Protein AF-T1EHQ7-F1 (afdb_monomer_lite)

InterPro domains:
  IPR000276 G protein-coupled receptor, rhodopsin-like [PF00001] (3-68)
  IPR000276 G protein-coupled receptor, rhodopsin-like [PR00237] (13-37)
  IPR000276 G protein-coupled receptor, rhodopsin-like [PR00237] (50-76)
  IPR017452 GPCR, rhodopsin-like, 7TM [PS50262] (1-68)

Sequence (89 aa):
IRRKTARTRERRATLVLGVVMATFILCWLPFFFFYPLSKLTGLDIPGTLFTLFFWLGYVNSALNPVIYTLFNRDFRAAFGCLLKRCCWC

Secondary structure (DSSP, 8-state):
-HHHHHHHHHHHHHHHHHHHHHHHHHHHHHHHHHHHHHHHH-----HHHHHHHHHHHHHHHHHHHHHHHHH-HHHHHHHHHHHHHHTT-

Structure (mmCIF, N/CA/C/O backbone):
data_AF-T1EHQ7-F1
#
_entry.id   AF-T1EHQ7-F1
#
loop_
_atom_site.group_PDB
_atom_site.id
_atom_site.type_symbol
_atom_site.label_atom_id
_atom_site.label_alt_id
_atom_site.label_comp_id
_atom_site.label_asym_id
_atom_site.label_entity_id
_atom_site.label_seq_id
_atom_site.pdbx_PDB_ins_code
_atom_site.Cartn_x
_atom_site.Cartn_y
_atom_site.Cartn_z
_atom_site.occupancy
_atom_site.B_iso_or_equiv
_atom_site.auth_seq_id
_atom_site.auth_comp_id
_atom_site.auth_asym_id
_atom_site.auth_atom_id
_atom_site.pdbx_PDB_model_num
ATOM 1 N N . ILE A 1 1 ? -7.872 -6.704 36.332 1.00 57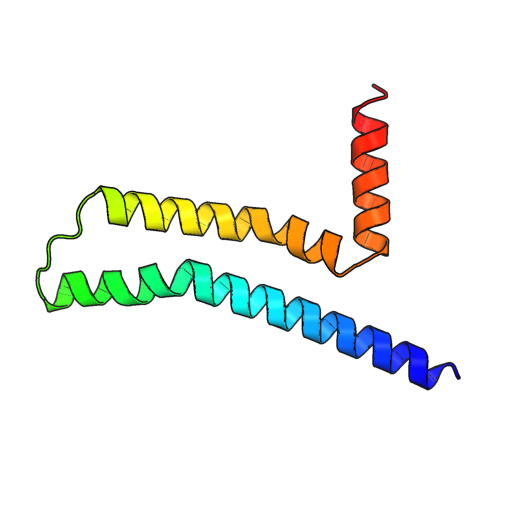.16 1 ILE A N 1
ATOM 2 C CA . ILE A 1 1 ? -8.602 -6.815 35.037 1.00 57.16 1 ILE A CA 1
ATOM 3 C C . ILE A 1 1 ? -8.278 -5.643 34.090 1.00 57.16 1 ILE A C 1
ATOM 5 O O . ILE A 1 1 ? -7.771 -5.915 33.010 1.00 57.16 1 ILE A O 1
ATOM 9 N N . ARG A 1 2 ? -8.407 -4.366 34.506 1.00 59.09 2 ARG A N 1
ATOM 10 C CA . ARG A 1 2 ? -8.083 -3.157 33.693 1.00 59.09 2 ARG A CA 1
ATOM 11 C C . ARG A 1 2 ? -6.696 -3.122 33.011 1.00 59.09 2 ARG A C 1
ATOM 13 O O . ARG A 1 2 ? -6.586 -2.644 31.889 1.00 59.09 2 ARG A O 1
ATOM 20 N N . ARG A 1 3 ? -5.636 -3.644 33.646 1.00 59.50 3 ARG A N 1
ATOM 21 C CA . ARG A 1 3 ? -4.274 -3.663 33.059 1.00 59.50 3 ARG A CA 1
ATOM 22 C C . ARG A 1 3 ? -4.111 -4.664 31.904 1.00 59.50 3 ARG A C 1
ATOM 24 O O . ARG A 1 3 ? -3.327 -4.416 30.995 1.00 59.50 3 ARG A O 1
ATOM 31 N N . LYS A 1 4 ? -4.856 -5.781 31.916 1.00 60.12 4 LYS A N 1
ATOM 32 C CA . LYS A 1 4 ? -4.802 -6.788 30.839 1.00 60.12 4 LYS A CA 1
ATOM 33 C C . LYS A 1 4 ? -5.421 -6.235 29.552 1.00 60.12 4 LYS A C 1
ATOM 35 O O . LYS A 1 4 ? -4.810 -6.364 28.502 1.00 60.12 4 LYS A O 1
ATOM 40 N N . THR A 1 5 ? -6.560 -5.546 29.648 1.00 63.25 5 THR A N 1
ATOM 41 C CA . THR A 1 5 ? -7.238 -4.911 28.504 1.00 63.25 5 THR A CA 1
ATOM 42 C C . THR A 1 5 ? -6.431 -3.773 27.877 1.00 63.25 5 THR A C 1
ATOM 44 O O . THR A 1 5 ? -6.388 -3.684 26.652 1.00 63.25 5 THR A O 1
ATOM 47 N N . ALA A 1 6 ? -5.742 -2.953 28.681 1.00 67.75 6 ALA A N 1
ATOM 48 C CA . ALA A 1 6 ? -4.831 -1.922 28.169 1.00 67.75 6 ALA A CA 1
ATOM 49 C C . ALA A 1 6 ? -3.678 -2.534 27.349 1.00 67.75 6 ALA A C 1
ATOM 51 O O . ALA A 1 6 ? -3.480 -2.164 26.194 1.00 67.75 6 ALA A O 1
ATOM 52 N N . ARG A 1 7 ? -3.015 -3.570 27.884 1.00 67.81 7 ARG A N 1
ATOM 53 C CA . ARG A 1 7 ? -1.925 -4.283 27.196 1.00 67.81 7 ARG A CA 1
ATOM 54 C C . ARG A 1 7 ? -2.383 -4.979 25.904 1.00 67.81 7 ARG A C 1
ATOM 56 O O . ARG A 1 7 ? -1.630 -5.047 24.935 1.00 67.81 7 ARG A O 1
ATOM 63 N N . THR A 1 8 ? -3.616 -5.494 25.851 1.00 69.94 8 THR A N 1
ATOM 64 C CA . THR A 1 8 ? -4.186 -6.071 24.618 1.00 69.94 8 THR A CA 1
ATOM 65 C C . THR A 1 8 ? -4.452 -5.004 23.554 1.00 69.94 8 THR A C 1
ATOM 67 O O . THR A 1 8 ? -4.229 -5.258 22.370 1.00 69.94 8 THR A O 1
ATOM 70 N N . ARG A 1 9 ? -4.909 -3.810 23.955 1.00 69.06 9 ARG A N 1
ATOM 71 C CA . ARG A 1 9 ? -5.132 -2.675 23.048 1.00 69.06 9 ARG A CA 1
ATOM 72 C C . ARG A 1 9 ? -3.814 -2.132 22.491 1.00 69.06 9 ARG A C 1
ATOM 74 O O . ARG A 1 9 ? -3.730 -1.911 21.288 1.00 69.06 9 ARG A O 1
ATOM 81 N N . GLU A 1 10 ? -2.788 -2.007 23.329 1.00 74.69 10 GLU A N 1
ATOM 82 C CA . GLU A 1 10 ? -1.429 -1.636 22.906 1.00 74.69 10 GLU A CA 1
ATOM 83 C C . GLU A 1 10 ? -0.858 -2.639 21.900 1.00 74.69 10 GLU A C 1
ATOM 85 O O . GLU A 1 10 ? -0.446 -2.243 20.814 1.00 74.69 10 GLU A O 1
ATOM 90 N N . ARG A 1 11 ? -0.937 -3.950 22.188 1.00 75.56 11 ARG A N 1
ATOM 91 C CA . ARG A 1 11 ? -0.511 -4.992 21.235 1.00 75.56 11 ARG A CA 1
ATOM 92 C C . ARG A 1 11 ? -1.219 -4.881 19.887 1.00 75.56 11 ARG A C 1
ATOM 94 O O . ARG A 1 11 ? -0.580 -5.068 18.859 1.00 75.56 11 ARG A O 1
ATOM 101 N N . ARG A 1 12 ? -2.522 -4.585 19.872 1.00 76.50 12 ARG A N 1
ATOM 102 C CA . ARG A 1 12 ? -3.267 -4.387 18.620 1.00 76.50 12 ARG A CA 1
ATOM 103 C C . ARG A 1 12 ? -2.769 -3.174 17.844 1.00 76.50 12 ARG A C 1
ATOM 105 O O . ARG A 1 12 ? -2.603 -3.292 16.640 1.00 76.50 12 ARG A O 1
ATOM 112 N N . ALA A 1 13 ? -2.490 -2.055 18.511 1.00 79.19 13 ALA A N 1
ATOM 113 C CA . ALA A 1 13 ? -1.925 -0.876 17.857 1.00 79.19 13 ALA A CA 1
ATOM 114 C C . ALA A 1 13 ? -0.555 -1.181 17.227 1.00 79.19 13 ALA A C 1
ATOM 116 O O . ALA A 1 13 ? -0.332 -0.848 16.067 1.00 79.19 13 ALA A O 1
ATOM 117 N N . THR A 1 14 ? 0.320 -1.894 17.944 1.00 83.38 14 THR A N 1
ATOM 118 C CA . THR A 1 14 ? 1.614 -2.344 17.407 1.00 83.38 14 THR A CA 1
ATOM 119 C C . THR A 1 14 ? 1.450 -3.293 16.223 1.00 83.38 14 THR A C 1
ATOM 121 O O . THR A 1 14 ? 2.195 -3.181 15.257 1.00 83.38 14 THR A O 1
ATOM 124 N N . LEU A 1 15 ? 0.466 -4.199 16.254 1.00 83.69 15 LEU A N 1
ATOM 125 C CA . LEU A 1 15 ? 0.164 -5.069 15.115 1.00 83.69 15 LEU A CA 1
ATOM 126 C C . LEU A 1 15 ? -0.315 -4.270 13.899 1.00 83.69 15 LEU A C 1
ATOM 128 O O . LEU A 1 15 ? 0.149 -4.541 12.800 1.00 83.69 15 LEU A O 1
ATOM 132 N N . VAL A 1 16 ? -1.185 -3.269 14.083 1.00 84.31 16 VAL A N 1
ATOM 133 C CA . VAL A 1 16 ? -1.621 -2.391 12.981 1.00 84.31 16 VAL A CA 1
ATOM 134 C C . VAL A 1 16 ? -0.424 -1.665 12.379 1.00 84.31 16 VAL A C 1
ATOM 136 O O . VAL A 1 16 ? -0.240 -1.715 11.168 1.00 84.31 16 VAL A O 1
ATOM 139 N N . LEU A 1 17 ? 0.423 -1.056 13.214 1.00 85.94 17 LEU A N 1
ATOM 140 C CA . LEU A 1 17 ? 1.668 -0.424 12.772 1.00 85.94 17 LEU A CA 1
ATOM 141 C C . LEU A 1 17 ? 2.560 -1.412 12.012 1.00 85.94 17 LEU A C 1
ATOM 143 O O . LEU A 1 17 ? 3.040 -1.088 10.933 1.00 85.94 17 LEU A O 1
ATOM 147 N N . GLY A 1 18 ? 2.726 -2.630 12.529 1.00 88.62 18 GLY A N 1
ATOM 148 C CA . GLY A 1 18 ? 3.489 -3.687 11.868 1.00 88.62 18 GLY A CA 1
ATOM 149 C C . GLY A 1 18 ? 2.931 -4.054 10.491 1.00 88.62 18 GLY A C 1
ATOM 150 O O . GLY A 1 18 ? 3.695 -4.169 9.539 1.00 88.62 18 GLY A O 1
ATOM 151 N N . VAL A 1 19 ? 1.608 -4.177 10.356 1.00 86.81 19 VAL A N 1
ATOM 152 C CA . VAL A 1 19 ? 0.945 -4.474 9.074 1.00 86.81 19 VAL A CA 1
ATOM 153 C C . VAL A 1 19 ? 1.078 -3.312 8.089 1.00 86.81 19 VAL A C 1
ATOM 155 O O . VAL A 1 19 ? 1.363 -3.552 6.917 1.00 86.81 19 VAL A O 1
ATOM 158 N N . VAL A 1 20 ? 0.917 -2.064 8.539 1.00 87.38 20 VAL A N 1
ATOM 159 C CA . VAL A 1 20 ? 1.120 -0.873 7.696 1.00 87.38 20 VAL A CA 1
ATOM 160 C C . VAL A 1 20 ? 2.557 -0.832 7.175 1.00 87.38 20 VAL A C 1
ATOM 162 O O . VAL A 1 20 ? 2.767 -0.686 5.975 1.00 87.38 20 VAL A O 1
ATOM 165 N N . MET A 1 21 ? 3.542 -1.043 8.052 1.00 89.62 21 MET A N 1
ATOM 166 C CA . MET A 1 21 ? 4.959 -1.071 7.678 1.00 89.62 21 MET A CA 1
ATOM 167 C C . MET A 1 21 ? 5.270 -2.210 6.701 1.00 89.62 21 MET A C 1
ATOM 169 O O . MET A 1 21 ? 5.935 -1.987 5.694 1.00 89.62 21 MET A O 1
ATOM 173 N N . ALA A 1 22 ? 4.759 -3.418 6.954 1.00 88.12 22 ALA A N 1
ATOM 174 C CA . ALA A 1 22 ? 4.952 -4.560 6.063 1.00 88.12 22 ALA A CA 1
ATOM 175 C C . ALA A 1 22 ? 4.326 -4.323 4.680 1.00 88.12 22 ALA A C 1
ATOM 177 O O . ALA A 1 22 ? 4.951 -4.619 3.667 1.00 88.12 22 ALA A O 1
ATOM 178 N N . THR A 1 23 ? 3.123 -3.747 4.632 1.00 87.94 23 THR A N 1
ATOM 179 C CA . THR A 1 23 ? 2.435 -3.402 3.378 1.00 87.94 23 THR A CA 1
ATOM 180 C C . THR A 1 23 ? 3.222 -2.362 2.591 1.00 87.94 23 THR A C 1
ATOM 182 O O . THR A 1 23 ? 3.472 -2.550 1.403 1.00 87.94 23 THR A O 1
ATOM 185 N N . PHE A 1 24 ? 3.687 -1.311 3.271 1.00 86.81 24 PHE A N 1
ATOM 186 C CA . PHE A 1 24 ? 4.521 -0.279 2.669 1.00 86.81 24 PHE A CA 1
ATOM 187 C C . PHE A 1 24 ? 5.783 -0.880 2.048 1.00 86.81 24 PHE A C 1
ATOM 189 O O . PHE A 1 24 ? 6.072 -0.627 0.880 1.00 86.81 24 PHE A O 1
ATOM 196 N N . ILE A 1 25 ? 6.492 -1.730 2.797 1.00 88.94 25 ILE A N 1
ATOM 197 C CA . ILE A 1 25 ? 7.690 -2.412 2.307 1.00 88.94 25 ILE A CA 1
ATOM 198 C C . ILE A 1 25 ? 7.341 -3.290 1.106 1.00 88.94 25 ILE A C 1
ATOM 200 O O . ILE A 1 25 ? 7.971 -3.139 0.074 1.00 88.94 25 ILE A O 1
ATOM 204 N N . LEU A 1 26 ? 6.331 -4.158 1.178 1.00 87.38 26 LEU A N 1
ATOM 205 C CA . LEU A 1 26 ? 5.986 -5.059 0.070 1.00 87.38 26 LEU A CA 1
ATOM 206 C C . LEU A 1 26 ? 5.579 -4.313 -1.208 1.00 87.38 26 LEU A C 1
ATOM 208 O O . LEU A 1 26 ? 5.943 -4.741 -2.301 1.00 87.38 26 LEU A O 1
ATOM 212 N N . CYS A 1 27 ? 4.858 -3.198 -1.088 1.00 87.06 27 CYS A N 1
ATOM 213 C CA . CYS A 1 27 ? 4.451 -2.403 -2.242 1.00 87.06 27 CYS A CA 1
ATOM 214 C C . CYS A 1 27 ? 5.612 -1.612 -2.864 1.00 87.06 27 CYS A C 1
ATOM 216 O O . CYS A 1 27 ? 5.634 -1.425 -4.078 1.00 87.06 27 CYS A O 1
ATOM 218 N N . TRP A 1 28 ? 6.576 -1.160 -2.058 1.00 86.44 28 TRP A N 1
ATOM 219 C CA . TRP A 1 28 ? 7.691 -0.327 -2.520 1.00 86.44 28 TRP A CA 1
ATOM 220 C C . TRP A 1 28 ? 8.983 -1.094 -2.819 1.00 86.44 28 TRP A C 1
ATOM 222 O O . TRP A 1 28 ? 9.800 -0.633 -3.613 1.00 86.44 28 TRP A O 1
ATOM 232 N N . LEU A 1 29 ? 9.184 -2.263 -2.217 1.00 87.75 29 LEU A N 1
ATOM 233 C CA . LEU A 1 29 ? 10.374 -3.099 -2.383 1.00 87.75 29 LEU A CA 1
ATOM 234 C C . LEU A 1 29 ? 10.663 -3.464 -3.848 1.00 87.75 29 LEU A C 1
ATOM 236 O O . LEU A 1 29 ? 11.829 -3.377 -4.231 1.00 87.75 29 LEU A O 1
ATOM 240 N N . PRO A 1 30 ? 9.667 -3.774 -4.703 1.00 85.25 30 PRO A N 1
ATOM 241 C CA . PRO A 1 30 ? 9.914 -3.975 -6.126 1.00 85.25 30 PRO A CA 1
ATOM 242 C C . PRO A 1 30 ? 10.530 -2.728 -6.770 1.00 85.25 30 PRO A C 1
ATOM 244 O O . PRO A 1 30 ? 11.552 -2.819 -7.441 1.00 85.25 30 PRO A O 1
ATOM 247 N N . PHE A 1 31 ? 9.985 -1.541 -6.500 1.00 82.62 31 PHE A N 1
ATOM 248 C CA . PHE A 1 31 ? 10.510 -0.294 -7.054 1.00 82.62 31 PHE A CA 1
ATOM 249 C C . PHE A 1 31 ? 11.945 -0.013 -6.582 1.00 82.62 31 PHE A C 1
ATOM 251 O O . PHE A 1 31 ? 12.826 0.250 -7.401 1.00 82.62 31 PHE A O 1
ATOM 258 N N . PHE A 1 32 ? 12.203 -0.135 -5.275 1.00 84.31 32 PHE A N 1
ATOM 259 C CA . PHE A 1 32 ? 13.534 0.088 -4.701 1.00 84.31 32 PHE A CA 1
ATOM 260 C C . PHE A 1 32 ? 14.582 -0.922 -5.171 1.00 84.31 32 PHE A C 1
ATOM 262 O O . PHE A 1 32 ? 15.764 -0.593 -5.183 1.00 84.31 32 PHE A O 1
ATOM 269 N N . PHE A 1 33 ? 14.174 -2.128 -5.561 1.00 87.00 33 PHE A N 1
AT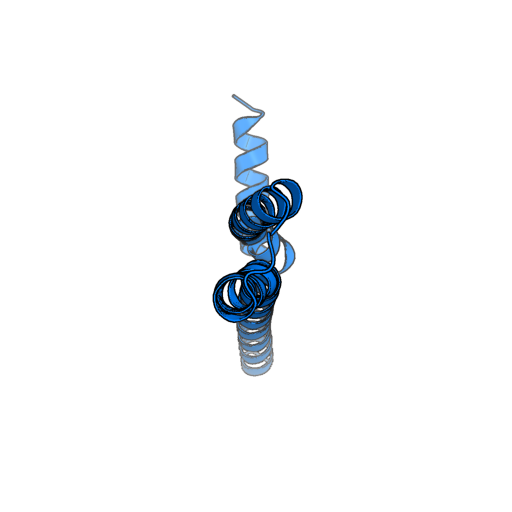OM 270 C CA . PHE A 1 33 ? 15.084 -3.146 -6.075 1.00 87.00 33 PHE A CA 1
ATOM 271 C C . PHE A 1 33 ? 15.331 -3.001 -7.583 1.00 87.00 33 PHE A C 1
ATOM 273 O O . PHE A 1 33 ? 16.476 -3.014 -8.032 1.00 87.00 33 PHE A O 1
ATOM 280 N N . PHE A 1 34 ? 14.272 -2.825 -8.377 1.00 84.25 34 PHE A N 1
ATOM 281 C CA . PHE A 1 34 ? 14.373 -2.779 -9.836 1.00 84.25 34 PHE A CA 1
ATOM 282 C C . PHE A 1 34 ? 14.946 -1.458 -10.363 1.00 84.25 34 PHE A C 1
ATOM 284 O O . PHE A 1 34 ? 15.659 -1.472 -11.366 1.00 84.25 34 PHE A O 1
ATOM 291 N N . TYR A 1 35 ? 14.693 -0.325 -9.698 1.00 84.00 35 TYR A N 1
ATOM 292 C CA . TYR A 1 35 ? 15.184 0.979 -10.157 1.00 84.00 35 TYR A CA 1
ATOM 293 C C . TYR A 1 35 ? 16.725 1.075 -10.168 1.00 84.00 35 TYR A C 1
ATOM 295 O O . TYR A 1 35 ? 17.284 1.404 -11.218 1.00 84.00 35 TYR A O 1
ATOM 303 N N . PRO A 1 36 ? 17.451 0.726 -9.085 1.00 87.69 36 PRO A N 1
ATOM 304 C CA . PRO A 1 36 ? 18.912 0.680 -9.118 1.00 87.69 36 PRO A CA 1
ATOM 305 C C . PRO A 1 36 ? 19.432 -0.428 -10.034 1.00 87.69 36 PRO A C 1
ATOM 307 O O . PRO A 1 36 ? 20.413 -0.217 -10.741 1.00 87.69 36 PRO A O 1
ATOM 310 N N . LEU A 1 37 ? 18.770 -1.592 -10.061 1.00 87.06 37 LEU A N 1
ATOM 311 C CA . LEU A 1 37 ? 19.191 -2.721 -10.889 1.00 87.06 37 LEU A CA 1
ATOM 312 C C . LEU A 1 37 ? 19.195 -2.358 -12.378 1.00 87.06 37 LEU A C 1
ATOM 314 O O . LEU A 1 37 ? 20.178 -2.637 -13.062 1.00 87.06 37 LEU A O 1
ATOM 318 N N . SER A 1 38 ? 18.154 -1.682 -12.868 1.00 84.12 38 SER A N 1
ATOM 319 C CA . SER A 1 38 ? 18.096 -1.205 -14.255 1.00 84.12 38 SER A CA 1
ATOM 320 C C . SER A 1 38 ? 19.197 -0.192 -14.562 1.00 84.12 38 SER A C 1
ATOM 322 O O . SER A 1 38 ? 19.829 -0.273 -15.612 1.00 84.12 38 SER A O 1
ATOM 324 N N . LYS A 1 39 ? 19.519 0.702 -13.618 1.00 83.38 39 LYS A N 1
ATOM 325 C CA . LYS A 1 39 ? 20.632 1.651 -13.776 1.00 83.38 39 LYS A CA 1
ATOM 326 C C . LYS A 1 39 ? 22.009 0.980 -13.776 1.00 83.38 39 LYS A C 1
ATOM 328 O O . LYS A 1 39 ? 22.893 1.455 -14.476 1.00 83.38 39 LYS A O 1
ATOM 333 N N . LEU A 1 40 ? 22.190 -0.098 -13.013 1.00 87.19 40 LEU A N 1
ATOM 334 C CA . LEU A 1 40 ? 23.471 -0.802 -12.882 1.00 87.19 40 LEU A CA 1
ATOM 335 C C . LEU A 1 40 ? 23.741 -1.786 -14.022 1.00 87.19 40 LEU A C 1
ATOM 337 O O . LEU A 1 40 ? 24.882 -1.942 -14.441 1.00 87.19 40 LEU A O 1
ATOM 341 N N . THR A 1 41 ? 22.704 -2.469 -14.502 1.00 84.19 41 THR A N 1
ATOM 342 C CA . THR A 1 41 ? 22.833 -3.530 -15.516 1.00 84.19 41 THR A CA 1
ATOM 343 C C . THR A 1 41 ? 22.480 -3.062 -16.924 1.00 84.19 41 THR A C 1
ATOM 345 O O . THR A 1 41 ? 22.703 -3.801 -17.878 1.00 84.19 41 THR A O 1
ATOM 348 N N . GLY A 1 42 ? 21.908 -1.860 -17.066 1.00 79.62 42 GLY A N 1
ATOM 349 C CA . GLY A 1 42 ? 21.350 -1.390 -18.334 1.00 79.62 42 GLY A CA 1
ATOM 350 C C . GLY A 1 42 ? 20.143 -2.211 -18.794 1.00 79.62 42 GLY A C 1
ATOM 351 O O . GLY A 1 42 ? 19.764 -2.127 -19.958 1.00 79.62 42 GLY A O 1
ATOM 352 N N . LEU A 1 43 ? 19.562 -3.028 -17.903 1.00 79.50 43 LEU A N 1
ATOM 353 C CA . LEU A 1 43 ? 18.410 -3.856 -18.218 1.00 79.50 43 LEU A CA 1
ATOM 354 C C . LEU A 1 43 ? 17.222 -2.954 -18.538 1.00 79.50 43 LEU A C 1
ATOM 356 O O . LEU A 1 43 ? 16.793 -2.143 -17.704 1.00 79.50 43 LEU A O 1
ATOM 360 N N . ASP A 1 44 ? 16.700 -3.126 -19.745 1.00 78.38 44 ASP A N 1
ATOM 361 C CA . ASP A 1 44 ? 15.547 -2.383 -20.213 1.00 78.38 44 ASP A CA 1
ATOM 362 C C . ASP A 1 44 ? 14.306 -2.933 -19.504 1.00 78.38 44 ASP A C 1
ATOM 364 O O . ASP A 1 44 ? 13.894 -4.078 -19.713 1.00 78.38 44 ASP A O 1
ATOM 368 N N . ILE A 1 45 ? 13.756 -2.152 -18.572 1.00 78.00 45 ILE A N 1
ATOM 369 C CA . ILE A 1 45 ? 12.548 -2.557 -17.856 1.00 78.00 45 ILE A CA 1
ATOM 370 C C . ILE A 1 45 ? 11.381 -2.401 -18.833 1.00 78.00 45 ILE A C 1
ATOM 372 O O . ILE A 1 45 ? 11.102 -1.277 -19.258 1.00 78.00 45 ILE A O 1
ATOM 376 N N . PRO A 1 46 ? 10.647 -3.479 -19.165 1.00 82.31 46 PRO A N 1
ATOM 377 C CA . PRO A 1 46 ? 9.501 -3.364 -20.052 1.00 82.31 46 PRO A CA 1
ATOM 378 C C . PRO A 1 46 ? 8.472 -2.407 -19.444 1.00 82.31 46 PRO A C 1
ATOM 380 O O . PRO A 1 46 ? 8.212 -2.447 -18.238 1.00 82.31 46 PRO A O 1
ATOM 383 N N . GLY A 1 47 ? 7.848 -1.570 -20.278 1.00 80.50 47 GLY A N 1
ATOM 384 C CA . GLY A 1 47 ? 6.894 -0.549 -19.823 1.00 80.50 47 GLY A CA 1
ATOM 385 C C . GLY A 1 47 ? 5.782 -1.106 -18.925 1.00 80.50 47 GLY A C 1
ATOM 386 O O . GLY A 1 47 ? 5.364 -0.447 -17.978 1.00 80.50 47 GLY A O 1
ATOM 387 N N . THR A 1 48 ? 5.382 -2.364 -19.132 1.00 82.69 48 THR A N 1
ATOM 388 C CA . THR A 1 48 ? 4.435 -3.085 -18.272 1.00 82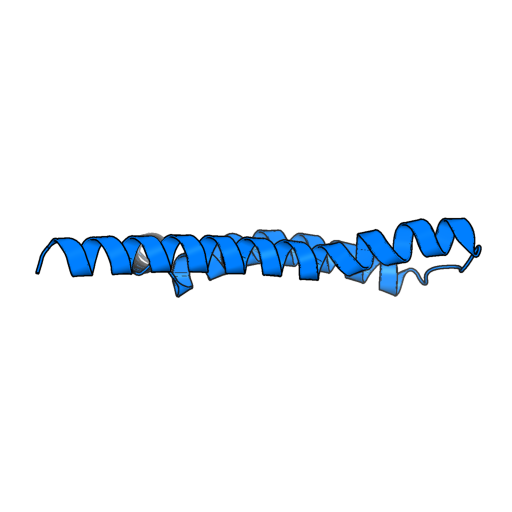.69 48 THR A CA 1
ATOM 389 C C . THR A 1 48 ? 4.904 -3.195 -16.817 1.00 82.69 48 THR A C 1
ATOM 391 O O . THR A 1 48 ? 4.099 -2.983 -15.914 1.00 82.69 48 THR A O 1
ATOM 394 N N . LEU A 1 49 ? 6.188 -3.483 -16.560 1.00 82.69 49 LEU A N 1
ATOM 395 C CA . LEU A 1 49 ? 6.734 -3.541 -15.196 1.00 82.69 49 LEU A CA 1
ATOM 396 C C . LEU A 1 49 ? 6.715 -2.160 -14.535 1.00 82.69 49 LEU A C 1
ATOM 398 O O . LEU A 1 49 ? 6.363 -2.039 -13.364 1.00 82.69 49 LEU A O 1
ATOM 402 N N . PHE A 1 50 ? 7.049 -1.114 -15.294 1.00 80.81 50 PHE A N 1
ATOM 403 C CA . PHE A 1 50 ? 6.994 0.261 -14.805 1.00 80.81 50 PHE A CA 1
ATOM 404 C C . PHE A 1 50 ? 5.564 0.650 -14.416 1.00 80.81 50 PHE A C 1
ATOM 406 O O . PHE A 1 50 ? 5.329 1.117 -13.303 1.00 80.81 50 PHE A O 1
ATOM 413 N N . THR A 1 51 ? 4.587 0.367 -15.282 1.00 84.62 51 THR A N 1
ATOM 414 C CA . THR A 1 51 ? 3.166 0.571 -14.983 1.00 84.62 51 THR A CA 1
ATOM 415 C C . THR A 1 51 ? 2.741 -0.213 -13.740 1.00 84.62 51 THR A C 1
ATOM 417 O O . THR A 1 51 ? 2.094 0.358 -12.865 1.00 84.62 51 THR A O 1
ATOM 420 N N . LEU A 1 52 ? 3.149 -1.478 -13.598 1.00 85.94 52 LEU A N 1
ATOM 421 C CA . LEU A 1 52 ? 2.848 -2.285 -12.410 1.00 85.94 52 LEU A CA 1
ATOM 422 C C . LEU A 1 52 ? 3.384 -1.658 -11.116 1.00 85.94 52 LEU A C 1
ATOM 424 O O . LEU A 1 52 ? 2.663 -1.647 -10.120 1.00 85.94 52 LEU A O 1
ATOM 428 N N . PHE A 1 53 ? 4.594 -1.091 -11.112 1.00 83.81 53 PHE A N 1
ATOM 429 C CA . PHE A 1 53 ? 5.130 -0.404 -9.930 1.00 83.81 53 PHE A CA 1
ATOM 430 C C . PHE A 1 53 ? 4.313 0.831 -9.545 1.00 83.81 53 PHE A C 1
ATOM 432 O O . PHE A 1 53 ? 4.046 1.044 -8.361 1.00 83.81 53 PHE A O 1
ATOM 439 N N . PHE A 1 54 ? 3.846 1.607 -10.525 1.00 82.75 54 PHE A N 1
ATOM 440 C CA . PHE A 1 54 ? 2.932 2.722 -10.265 1.00 82.75 54 PHE A CA 1
ATOM 441 C C . PHE A 1 54 ? 1.608 2.241 -9.664 1.00 82.75 54 PHE A C 1
ATOM 443 O O . PHE A 1 54 ? 1.150 2.791 -8.661 1.00 82.75 54 PHE A O 1
A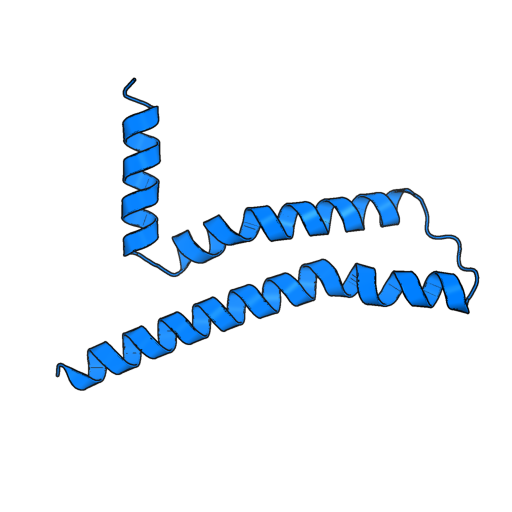TOM 450 N N . TRP A 1 55 ? 1.021 1.174 -10.213 1.00 88.56 55 TRP A N 1
ATOM 451 C CA . TRP A 1 55 ? -0.195 0.570 -9.661 1.00 88.56 55 TRP A CA 1
ATOM 452 C C . TRP A 1 55 ? 0.004 0.046 -8.235 1.00 88.56 55 TRP A C 1
ATOM 454 O O . TRP A 1 55 ? -0.854 0.274 -7.385 1.00 88.56 55 TRP A O 1
ATOM 464 N N . LEU A 1 56 ? 1.144 -0.577 -7.934 1.00 85.62 56 LEU A N 1
ATOM 465 C CA . LEU A 1 56 ? 1.518 -0.999 -6.578 1.00 85.62 56 LEU A CA 1
ATOM 466 C C . LEU A 1 56 ? 1.579 0.183 -5.599 1.00 85.62 56 LEU A C 1
ATOM 468 O O . LEU A 1 56 ? 1.084 0.074 -4.475 1.00 85.62 56 LEU A O 1
ATOM 472 N N . GLY A 1 57 ? 2.106 1.330 -6.032 1.00 84.12 57 GLY A N 1
ATOM 473 C CA . GLY A 1 57 ? 2.091 2.569 -5.251 1.00 84.12 57 GLY A CA 1
ATOM 474 C C . GLY A 1 57 ? 0.674 3.081 -4.962 1.00 84.12 57 GLY A C 1
ATOM 475 O O . GLY A 1 57 ? 0.368 3.458 -3.828 1.00 84.12 57 GLY A O 1
ATOM 476 N N . TYR A 1 58 ? -0.223 3.037 -5.951 1.00 85.81 58 TYR A N 1
ATOM 477 C CA . TYR A 1 58 ? -1.631 3.405 -5.757 1.00 85.81 58 TYR A CA 1
ATOM 478 C C . TYR A 1 58 ? -2.361 2.448 -4.809 1.00 85.81 58 TYR A C 1
ATOM 480 O O . TYR A 1 58 ? -3.102 2.894 -3.928 1.00 85.81 58 TYR A O 1
ATOM 488 N N . VAL A 1 59 ? -2.111 1.144 -4.937 1.00 85.50 59 VAL A N 1
ATOM 489 C CA . VAL A 1 59 ? -2.681 0.120 -4.054 1.00 85.50 59 VAL A CA 1
ATOM 490 C C . VAL A 1 59 ? -2.214 0.322 -2.611 1.00 85.50 59 VAL A C 1
ATOM 492 O O . VAL A 1 59 ? -3.037 0.247 -1.705 1.00 85.50 59 VAL A O 1
ATOM 495 N N . ASN A 1 60 ? -0.946 0.675 -2.374 1.00 86.88 60 ASN A N 1
ATOM 496 C CA . ASN A 1 60 ? -0.437 0.982 -1.032 1.00 86.88 60 ASN A CA 1
ATOM 497 C C . ASN A 1 60 ? -1.237 2.103 -0.342 1.00 86.88 60 ASN A C 1
ATOM 499 O O . ASN A 1 60 ? -1.606 1.992 0.827 1.00 86.88 60 ASN A O 1
ATOM 503 N N . SER A 1 61 ? -1.562 3.165 -1.080 1.00 83.12 61 SER A N 1
ATOM 504 C CA . SER A 1 61 ? -2.384 4.262 -0.563 1.00 83.12 61 SER A CA 1
ATOM 505 C C . SER A 1 61 ? -3.819 3.820 -0.258 1.00 83.12 61 SER A C 1
ATOM 507 O O . SER A 1 61 ? -4.351 4.178 0.794 1.00 83.12 61 SER A O 1
ATOM 509 N N . ALA A 1 62 ? -4.423 2.999 -1.125 1.00 82.62 62 ALA A N 1
ATOM 510 C CA . ALA A 1 62 ? -5.773 2.455 -0.941 1.00 82.62 62 ALA A CA 1
ATOM 511 C C . ALA A 1 62 ? -5.867 1.409 0.187 1.00 82.62 62 ALA A C 1
ATOM 513 O O . ALA A 1 62 ? -6.912 1.270 0.826 1.00 82.62 62 ALA A O 1
ATOM 514 N N . LEU A 1 63 ? -4.775 0.696 0.474 1.00 81.62 63 LEU A N 1
ATOM 515 C CA . LEU A 1 63 ? -4.709 -0.295 1.546 1.00 81.62 63 LEU A C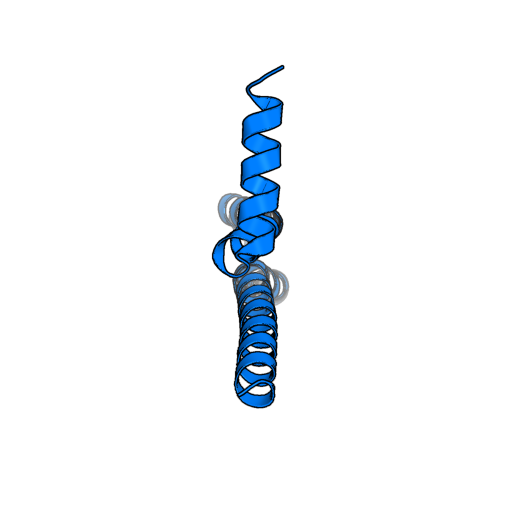A 1
ATOM 516 C C . LEU A 1 63 ? -4.740 0.340 2.936 1.00 81.62 63 LEU A C 1
ATOM 518 O O . LEU A 1 63 ? -5.211 -0.304 3.868 1.00 81.62 63 LEU A O 1
ATOM 522 N N . ASN A 1 64 ? -4.327 1.601 3.093 1.00 80.88 64 ASN A N 1
ATOM 523 C CA . ASN A 1 64 ? -4.339 2.279 4.391 1.00 80.88 64 ASN A CA 1
ATOM 524 C C . ASN A 1 64 ? -5.743 2.260 5.050 1.00 80.88 64 ASN A C 1
ATOM 526 O O . ASN A 1 64 ? -5.870 1.668 6.125 1.00 80.88 64 ASN A O 1
ATOM 530 N N . PRO A 1 65 ? -6.829 2.784 4.434 1.00 79.56 65 PRO A N 1
ATOM 531 C CA . PRO A 1 65 ? -8.193 2.649 4.966 1.00 79.56 65 PRO A CA 1
ATOM 532 C C . PRO A 1 65 ? -8.632 1.203 5.247 1.00 79.56 65 PRO A C 1
ATOM 534 O O . PRO A 1 65 ? -9.315 0.943 6.240 1.00 79.56 65 PRO A O 1
ATOM 537 N N . VAL A 1 66 ? -8.236 0.246 4.404 1.00 79.12 66 VAL A N 1
ATOM 538 C CA . VAL A 1 66 ? -8.593 -1.176 4.549 1.00 79.12 66 VAL A CA 1
ATOM 539 C C . VAL A 1 66 ? -7.919 -1.788 5.780 1.00 79.12 66 VAL A C 1
ATOM 541 O O . VAL A 1 66 ? -8.569 -2.445 6.591 1.00 79.12 66 VAL A O 1
ATOM 544 N N . ILE A 1 67 ? -6.632 -1.510 5.983 1.00 81.56 67 ILE A N 1
ATOM 545 C CA . ILE A 1 67 ? -5.876 -1.954 7.157 1.00 81.56 67 ILE A CA 1
ATOM 546 C C . ILE A 1 67 ? -6.495 -1.348 8.425 1.00 81.56 67 ILE A C 1
ATOM 548 O O . ILE A 1 67 ? -6.790 -2.068 9.381 1.00 81.56 67 ILE A O 1
ATOM 552 N N . TYR A 1 68 ? -6.793 -0.046 8.434 1.00 76.88 68 TYR A N 1
ATOM 553 C CA . TYR A 1 68 ? -7.412 0.583 9.605 1.00 76.88 68 TYR A CA 1
ATOM 554 C C . TYR A 1 68 ? -8.818 0.037 9.901 1.00 76.88 68 TYR A C 1
ATOM 556 O O . TYR A 1 68 ? -9.155 -0.172 11.067 1.00 76.88 68 TYR A O 1
ATOM 564 N N . THR A 1 69 ? -9.628 -0.262 8.883 1.00 75.56 69 THR A N 1
ATOM 565 C CA . THR A 1 69 ? -10.987 -0.807 9.069 1.00 75.56 69 THR A CA 1
ATOM 566 C C . THR A 1 69 ? -11.010 -2.285 9.471 1.00 75.56 69 THR A C 1
ATOM 568 O O . THR A 1 69 ? -11.909 -2.693 10.208 1.00 75.56 69 THR A O 1
ATOM 571 N N . LEU A 1 70 ? -10.032 -3.096 9.057 1.00 70.56 70 LEU A N 1
ATOM 572 C CA . LEU A 1 70 ? -9.940 -4.508 9.449 1.00 70.56 70 LEU A CA 1
ATOM 573 C C . LEU A 1 70 ? -9.468 -4.682 10.896 1.00 70.56 70 LEU A C 1
ATOM 575 O O . LEU A 1 70 ? -10.021 -5.496 11.639 1.00 70.56 70 LEU A O 1
ATOM 579 N N . PHE A 1 71 ? -8.469 -3.906 11.317 1.00 67.06 71 PHE A N 1
ATOM 580 C CA . PHE A 1 71 ? -7.839 -4.099 12.623 1.00 67.06 71 PHE A CA 1
ATOM 581 C C . PHE A 1 71 ? -8.426 -3.225 13.737 1.00 67.06 71 PHE A C 1
ATOM 583 O O . PHE A 1 71 ? -8.210 -3.516 14.919 1.00 6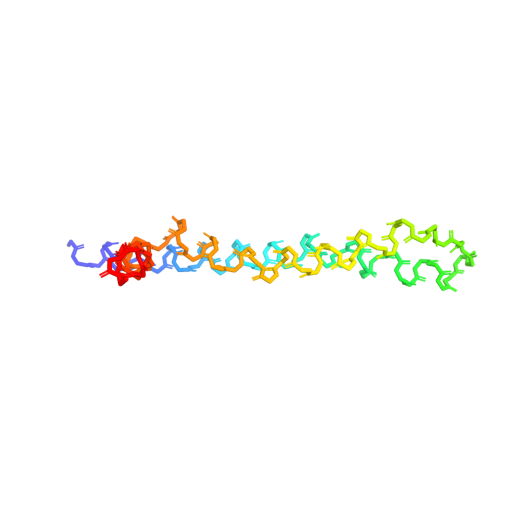7.06 71 PHE A O 1
ATOM 590 N N . ASN A 1 72 ? -9.201 -2.190 13.399 1.00 69.50 72 ASN A N 1
ATOM 591 C CA . ASN A 1 72 ? -9.754 -1.262 14.377 1.00 69.50 72 ASN A CA 1
ATOM 592 C C . ASN A 1 72 ? -11.291 -1.210 14.306 1.00 69.50 72 ASN A C 1
ATOM 594 O O . ASN A 1 72 ? -11.891 -0.605 13.418 1.00 69.50 72 ASN A O 1
ATOM 598 N N . ARG A 1 73 ? -11.940 -1.873 15.275 1.00 67.12 73 ARG A N 1
ATOM 599 C CA . ARG A 1 73 ? -13.408 -2.009 15.359 1.00 67.12 73 ARG A CA 1
ATOM 600 C C . ARG A 1 73 ? -14.130 -0.662 15.414 1.00 67.12 73 ARG A C 1
ATOM 602 O O . ARG A 1 73 ? -15.194 -0.545 14.811 1.00 67.12 73 ARG A O 1
ATOM 609 N N . ASP A 1 74 ? -13.544 0.319 16.094 1.00 67.19 74 ASP A N 1
ATOM 610 C CA . ASP A 1 74 ? -14.119 1.662 16.228 1.00 67.19 74 ASP A CA 1
ATOM 611 C C . ASP A 1 74 ? -14.067 2.408 14.889 1.00 67.19 74 ASP A C 1
ATOM 613 O O . ASP A 1 74 ? -15.046 3.019 14.464 1.00 67.19 74 ASP A O 1
ATOM 617 N N . PHE A 1 75 ? -12.962 2.251 14.155 1.00 69.56 75 PHE A N 1
ATOM 618 C CA . PHE A 1 75 ? -12.799 2.795 12.807 1.00 69.56 75 PHE A CA 1
ATOM 619 C C . PHE A 1 75 ? -13.773 2.146 11.823 1.00 69.56 75 PHE A C 1
ATOM 621 O O . PHE A 1 75 ? -14.425 2.844 11.055 1.00 69.56 75 PHE A O 1
ATOM 628 N N . ARG A 1 76 ? -13.952 0.821 11.894 1.00 70.75 76 ARG A N 1
ATOM 629 C CA . ARG A 1 76 ? -14.937 0.086 11.085 1.00 70.75 76 ARG A CA 1
ATOM 630 C C . ARG A 1 76 ? -16.368 0.561 11.335 1.00 70.75 76 ARG A C 1
ATOM 632 O O . ARG A 1 76 ? -17.148 0.677 10.393 1.00 70.75 76 ARG A O 1
ATOM 639 N N . ALA A 1 77 ? -16.717 0.822 12.594 1.00 70.69 77 ALA A N 1
ATOM 640 C CA . ALA A 1 77 ? -18.033 1.332 12.965 1.00 70.69 77 ALA A CA 1
ATOM 641 C C . ALA A 1 77 ? -18.263 2.753 12.422 1.00 70.69 77 ALA A C 1
ATOM 643 O O . ALA A 1 77 ? -19.313 3.016 11.837 1.00 70.69 77 ALA A O 1
ATOM 644 N N . ALA A 1 78 ? -17.269 3.639 12.539 1.00 74.25 78 ALA A N 1
ATOM 645 C CA . ALA A 1 78 ? -17.327 4.989 11.979 1.00 74.25 78 ALA A CA 1
ATOM 646 C C . ALA A 1 78 ? -17.415 4.980 10.441 1.00 74.25 78 ALA A C 1
ATOM 648 O O . ALA A 1 78 ? -18.263 5.665 9.873 1.00 74.25 78 ALA A O 1
ATOM 649 N N . PHE A 1 79 ? -16.611 4.149 9.768 1.00 75.12 79 PHE A N 1
ATOM 650 C CA . PHE A 1 79 ? -16.616 4.006 8.307 1.00 75.12 79 PHE A CA 1
ATOM 651 C C . PHE A 1 79 ? -17.945 3.439 7.787 1.00 75.12 79 PHE A C 1
ATOM 653 O O . PHE A 1 79 ? -18.493 3.919 6.799 1.00 75.12 79 PHE A O 1
ATOM 660 N N . GLY A 1 80 ? -18.514 2.455 8.493 1.00 69.38 80 GLY A N 1
ATOM 661 C CA . GLY A 1 80 ? -19.839 1.917 8.185 1.00 69.38 80 GLY A CA 1
ATOM 662 C C . GLY A 1 80 ? -20.964 2.933 8.403 1.00 69.38 80 GLY A C 1
ATOM 663 O O . GLY A 1 80 ? -21.929 2.942 7.644 1.00 69.38 80 GLY A O 1
ATOM 664 N N . CYS A 1 81 ? -20.846 3.808 9.406 1.00 72.12 81 CYS A N 1
ATOM 665 C CA . CYS A 1 81 ? -21.794 4.902 9.619 1.00 72.12 81 CYS A CA 1
ATOM 666 C C . CYS A 1 81 ? -21.720 5.941 8.487 1.00 72.12 81 CYS A C 1
ATOM 668 O O . CYS A 1 81 ? -22.755 6.332 7.955 1.00 72.12 81 CYS A O 1
ATOM 670 N N . LEU A 1 82 ? -20.508 6.320 8.065 1.00 73.19 82 LEU A N 1
ATOM 671 C CA . LEU A 1 82 ? -20.262 7.196 6.912 1.00 73.19 82 LEU A CA 1
ATOM 672 C C . LEU A 1 82 ? -20.879 6.641 5.620 1.00 73.19 82 LEU A C 1
ATOM 674 O O . LEU A 1 82 ? -21.648 7.340 4.968 1.00 73.19 82 LEU A O 1
ATOM 678 N N . LEU A 1 83 ? -20.623 5.372 5.290 1.00 70.88 83 LEU A N 1
ATOM 679 C CA . LEU A 1 83 ? -21.180 4.732 4.090 1.00 70.88 83 LEU A CA 1
ATOM 680 C C . LEU A 1 83 ? -22.714 4.644 4.118 1.00 70.88 83 LEU A C 1
ATOM 682 O O . LEU A 1 83 ? -23.360 4.876 3.098 1.00 70.88 83 LEU A O 1
ATOM 686 N N . LYS A 1 84 ? -23.313 4.361 5.283 1.00 65.88 84 LYS A N 1
ATOM 687 C CA . LYS A 1 84 ? -24.777 4.322 5.441 1.00 65.88 84 LYS A CA 1
ATOM 688 C C . LYS A 1 84 ? -25.424 5.704 5.363 1.00 65.88 84 LYS A C 1
ATOM 690 O O . LYS A 1 84 ? -26.514 5.813 4.820 1.00 65.88 84 LYS A O 1
ATOM 695 N N . ARG A 1 85 ? -24.769 6.751 5.878 1.00 59.00 85 ARG A N 1
ATOM 696 C CA . ARG A 1 85 ? -25.243 8.138 5.746 1.00 59.00 85 ARG A CA 1
ATOM 697 C C . ARG A 1 85 ? -25.114 8.664 4.315 1.00 59.00 85 ARG A C 1
ATOM 699 O O . ARG A 1 85 ? -26.013 9.363 3.879 1.00 59.00 85 ARG A O 1
ATOM 706 N N . CYS A 1 86 ? -24.071 8.290 3.570 1.00 54.53 86 CYS A N 1
ATOM 707 C CA . CYS A 1 86 ? -23.939 8.650 2.150 1.00 54.53 86 CYS A CA 1
ATOM 708 C C . CYS A 1 86 ? -24.952 7.949 1.230 1.00 54.53 86 CYS A C 1
ATOM 710 O O . CYS A 1 86 ? -25.266 8.497 0.186 1.00 54.53 86 CYS A O 1
ATOM 712 N N . CYS A 1 87 ? -25.474 6.772 1.599 1.00 48.16 87 CYS A N 1
ATOM 713 C CA . CYS A 1 87 ? -26.554 6.106 0.851 1.00 48.16 87 CYS A CA 1
ATOM 714 C C . CYS A 1 87 ? -27.966 6.550 1.280 1.00 48.16 87 CYS A C 1
ATOM 716 O O . CYS A 1 87 ? -28.943 6.046 0.735 1.00 48.16 87 CYS A O 1
ATOM 718 N N . TRP A 1 88 ? -28.081 7.436 2.277 1.00 46.12 88 TRP A N 1
ATOM 719 C CA . TRP A 1 88 ? -29.355 7.988 2.758 1.00 46.12 88 TRP A CA 1
ATOM 720 C C . TRP A 1 88 ? -29.466 9.507 2.510 1.00 46.12 88 TRP A C 1
ATOM 722 O O . TRP A 1 88 ? -30.229 10.188 3.195 1.00 46.12 88 TRP A O 1
ATOM 732 N N . CYS A 1 89 ? -28.707 10.018 1.536 1.00 43.44 89 CYS A N 1
ATOM 733 C CA . CYS A 1 89 ? -28.927 11.311 0.888 1.00 43.44 89 CYS A CA 1
ATOM 734 C C . CYS A 1 89 ? -29.375 11.079 -0.555 1.00 43.44 89 CYS A C 1
ATOM 736 O O . CYS A 1 89 ? -28.849 10.125 -1.172 1.00 43.44 89 CYS A O 1
#

Foldseek 3Di:
DVVVVVVVVVVLVVVLVVVLVVLVCVLCVLVVVVVVVCVVVVDDDPVVSVVSSVVSVVVSVVCNLVSCLVSPVVSVVVVVVVVVVVVVD

pLDDT: mean 77.47, std 10.46, range [43.44, 89.62]

Organism: Helobdella robusta (NCBI:txid6412)

Radius of gyration: 19.06 Å; chains: 1; bounding box: 53×18×55 Å